Protein AF-A0A382MVE9-F1 (afdb_monomer)

Organism: NCBI:txid408172

Radius of gyration: 17.36 Å; Cα contacts (8 Å, |Δi|>4): 96; chains: 1; bounding box: 58×28×38 Å

Sol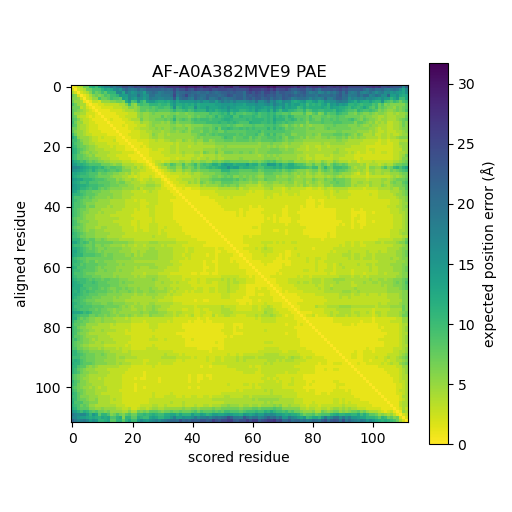vent-accessible surface area (backbone atoms only — not comparable to full-atom values): 6452 Å² total; per-residue (Å²): 114,70,68,62,56,52,51,53,51,50,54,50,53,49,58,60,70,43,45,74,75,36,46,54,49,75,45,99,59,62,81,90,61,99,51,55,67,63,50,51,54,51,15,53,50,48,39,54,37,44,75,71,68,41,80,82,54,52,64,36,57,66,38,77,91,51,75,35,40,58,52,58,74,79,45,94,54,67,69,33,49,54,25,28,51,42,20,72,74,67,70,46,56,70,68,58,18,38,29,52,47,52,35,52,50,50,64,62,57,76,78,114

Foldseek 3Di:
DVVVVVVVVVLVVLLVVLVVVLVQLVDPDHDDDPCVVVLLVVLVLQLVCVVVVNPQDQKRQPPPVRVIDRCSVPDDNPLSVQLSVQCVVPVDDSSVSNSVSSSVCSSVVSVD

pLDDT: mean 91.57, std 8.65, range [55.81, 98.62]

Structure (mmCIF, N/CA/C/O backbone):
data_AF-A0A382MVE9-F1
#
_entry.id   AF-A0A382MVE9-F1
#
loop_
_atom_site.group_PDB
_atom_site.id
_atom_site.type_symbol
_atom_site.label_atom_id
_atom_site.label_alt_id
_atom_site.label_comp_id
_atom_site.label_asym_id
_atom_site.label_entity_id
_atom_site.label_seq_id
_atom_site.pdbx_PDB_ins_code
_atom_site.Cartn_x
_atom_site.Cartn_y
_atom_site.Cartn_z
_atom_site.occupancy
_atom_site.B_iso_or_equiv
_atom_site.auth_seq_id
_atom_site.auth_comp_id
_atom_site.auth_asym_id
_atom_site.auth_atom_id
_atom_site.pdbx_PDB_model_num
ATOM 1 N N . MET A 1 1 ? 35.728 -6.342 -8.798 1.00 59.84 1 MET A N 1
ATOM 2 C CA . MET A 1 1 ? 35.148 -5.007 -9.095 1.00 59.84 1 MET A CA 1
ATOM 3 C C . MET A 1 1 ? 34.364 -4.982 -10.416 1.00 59.84 1 MET A C 1
ATOM 5 O O . MET A 1 1 ? 33.214 -4.565 -10.397 1.00 59.84 1 MET A O 1
ATOM 9 N N . PHE A 1 2 ? 34.899 -5.514 -11.526 1.00 60.75 2 PHE A N 1
ATOM 10 C CA . PHE A 1 2 ? 34.225 -5.570 -12.844 1.00 60.75 2 PHE A CA 1
ATOM 11 C C . PHE A 1 2 ? 32.833 -6.238 -12.870 1.00 60.75 2 PHE A C 1
ATOM 13 O O . PHE A 1 2 ? 31.905 -5.685 -13.456 1.00 60.75 2 PHE A O 1
ATOM 20 N N . PHE A 1 3 ? 32.649 -7.378 -12.194 1.00 63.97 3 PHE A N 1
ATOM 21 C CA . PHE A 1 3 ? 31.351 -8.076 -12.139 1.00 63.97 3 PHE A CA 1
ATOM 22 C C . PHE A 1 3 ? 30.231 -7.225 -11.522 1.00 63.97 3 PHE A C 1
ATOM 24 O O . PHE A 1 3 ? 29.107 -7.226 -12.018 1.00 63.97 3 PHE A O 1
ATOM 31 N N . ARG A 1 4 ?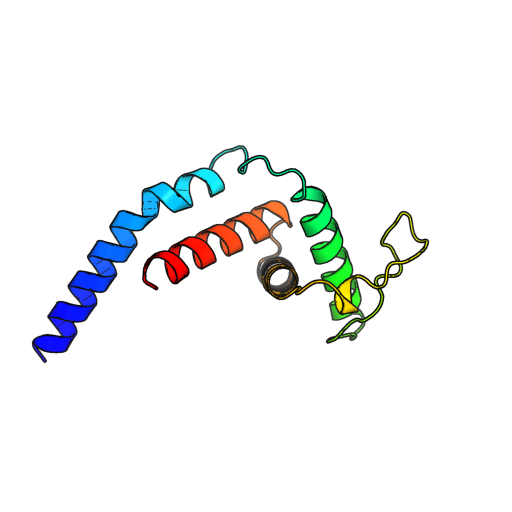 30.554 -6.432 -10.490 1.00 71.00 4 ARG A N 1
ATOM 32 C CA . ARG A 1 4 ? 29.590 -5.562 -9.804 1.00 71.00 4 ARG A CA 1
ATOM 33 C C . ARG A 1 4 ? 29.093 -4.440 -10.717 1.00 71.00 4 ARG A C 1
ATOM 35 O O . ARG A 1 4 ? 27.904 -4.161 -10.726 1.00 71.00 4 ARG A O 1
ATOM 42 N N . HIS A 1 5 ? 29.973 -3.865 -11.539 1.00 71.31 5 HIS A N 1
ATOM 43 C CA . HIS A 1 5 ? 29.597 -2.837 -12.517 1.00 71.31 5 HIS A CA 1
ATOM 44 C C . HIS A 1 5 ? 28.772 -3.387 -13.685 1.00 71.31 5 HIS A C 1
ATOM 46 O O . HIS A 1 5 ? 27.921 -2.682 -14.222 1.00 71.31 5 HIS A O 1
ATOM 52 N N . ARG A 1 6 ? 29.002 -4.641 -14.094 1.00 78.81 6 ARG A N 1
ATOM 53 C CA . ARG A 1 6 ? 28.187 -5.288 -15.131 1.00 78.81 6 ARG A CA 1
ATOM 54 C C . ARG A 1 6 ? 26.773 -5.568 -14.620 1.00 78.81 6 ARG A C 1
ATOM 56 O O . ARG A 1 6 ? 25.813 -5.254 -15.313 1.00 78.81 6 ARG A O 1
ATOM 63 N N . ALA A 1 7 ? 26.655 -6.082 -13.396 1.00 81.06 7 ALA A N 1
ATOM 64 C CA . ALA A 1 7 ? 25.368 -6.343 -12.760 1.00 81.06 7 ALA A CA 1
ATOM 65 C C . ALA A 1 7 ? 24.550 -5.058 -12.553 1.00 81.06 7 ALA A C 1
ATOM 67 O O . ALA A 1 7 ? 23.382 -5.020 -12.925 1.00 81.06 7 ALA A O 1
ATOM 68 N N . THR A 1 8 ? 25.156 -3.975 -12.051 1.00 83.94 8 THR A N 1
ATOM 69 C CA . THR A 1 8 ? 24.433 -2.702 -11.869 1.00 83.94 8 THR A CA 1
ATOM 70 C C . THR A 1 8 ? 23.971 -2.088 -13.188 1.00 83.94 8 THR A C 1
ATOM 72 O O . THR A 1 8 ? 22.875 -1.540 -13.246 1.00 83.94 8 THR A O 1
ATOM 75 N N . ARG A 1 9 ? 24.758 -2.212 -14.265 1.00 86.62 9 ARG A N 1
ATOM 76 C CA . ARG A 1 9 ? 24.343 -1.769 -15.608 1.00 86.62 9 ARG A CA 1
ATOM 77 C C . ARG A 1 9 ? 23.157 -2.569 -16.137 1.00 86.62 9 ARG A C 1
ATOM 79 O O . ARG A 1 9 ? 22.249 -1.975 -16.704 1.00 86.62 9 ARG A O 1
ATOM 86 N N . ILE A 1 10 ? 23.161 -3.887 -15.938 1.00 86.62 10 ILE A N 1
ATOM 87 C CA . ILE A 1 10 ? 22.048 -4.755 -16.339 1.00 86.62 10 ILE A CA 1
ATOM 88 C C . ILE A 1 10 ? 20.790 -4.381 -15.552 1.00 86.62 10 ILE A C 1
ATOM 90 O O . ILE A 1 10 ? 19.771 -4.108 -16.168 1.00 86.62 10 ILE A O 1
ATOM 94 N N . LEU A 1 11 ? 20.874 -4.267 -14.223 1.00 84.44 11 LEU A N 1
ATOM 95 C CA . LEU A 1 11 ? 19.741 -3.859 -13.383 1.00 84.44 11 LEU A CA 1
ATOM 96 C C . LEU A 1 11 ? 19.206 -2.464 -13.742 1.00 84.44 11 LEU A C 1
ATOM 98 O O . LEU A 1 11 ? 17.998 -2.255 -13.737 1.00 84.44 11 LEU A O 1
ATOM 102 N N . GLY A 1 12 ? 20.084 -1.521 -14.091 1.00 86.00 12 GLY A N 1
ATOM 103 C CA . GLY A 1 12 ? 19.678 -0.191 -14.551 1.00 86.00 12 GLY A CA 1
ATOM 104 C C . GLY A 1 12 ? 18.965 -0.214 -15.907 1.00 86.00 12 GLY A C 1
ATOM 105 O O . GLY A 1 12 ? 17.931 0.427 -16.062 1.00 86.00 12 GLY A O 1
ATOM 106 N N . LEU A 1 13 ? 19.482 -0.976 -16.879 1.00 88.56 13 LEU A N 1
ATOM 107 C CA . LEU A 1 13 ? 18.844 -1.162 -18.192 1.00 88.5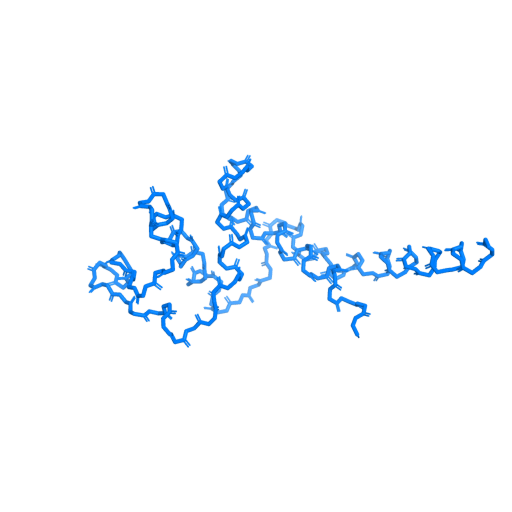6 13 LEU A CA 1
ATOM 108 C C . LEU A 1 13 ? 17.463 -1.790 -18.059 1.00 88.56 13 LEU A C 1
ATOM 110 O O . LEU A 1 13 ? 16.503 -1.323 -18.663 1.00 88.56 13 LEU A O 1
ATOM 114 N N . LEU A 1 14 ? 17.391 -2.828 -17.236 1.00 86.56 14 LEU A N 1
ATOM 115 C CA . LEU A 1 14 ? 16.163 -3.466 -16.828 1.00 86.56 14 LEU A CA 1
ATOM 116 C C . LEU A 1 14 ? 15.203 -2.404 -16.260 1.00 86.56 14 LEU A C 1
ATOM 118 O O . LEU A 1 14 ? 14.197 -2.124 -16.902 1.00 86.56 14 LEU A O 1
ATOM 122 N N . ALA A 1 15 ? 15.542 -1.699 -15.178 1.00 84.31 15 ALA A N 1
ATOM 123 C CA . ALA A 1 15 ? 14.681 -0.661 -14.587 1.00 84.31 15 ALA A CA 1
ATOM 124 C C . ALA A 1 15 ? 14.118 0.364 -15.595 1.00 84.31 15 ALA A C 1
ATOM 126 O O . ALA A 1 15 ? 12.980 0.807 -15.460 1.00 84.31 15 ALA A O 1
ATOM 127 N N . ILE A 1 16 ? 14.891 0.730 -16.620 1.00 88.56 16 ILE A N 1
ATOM 128 C CA . ILE A 1 16 ? 14.435 1.625 -17.691 1.00 88.56 16 ILE A CA 1
ATOM 129 C C . ILE A 1 16 ? 13.410 0.936 -18.606 1.00 88.56 16 ILE A C 1
ATOM 131 O O . ILE A 1 16 ? 12.400 1.540 -18.970 1.00 88.56 16 ILE A O 1
ATOM 135 N N . LEU A 1 17 ? 13.637 -0.327 -18.970 1.00 89.56 17 LEU A N 1
ATOM 136 C CA . LEU A 1 17 ? 12.740 -1.103 -19.832 1.00 89.56 17 LEU A CA 1
ATOM 137 C C . LEU A 1 17 ? 11.374 -1.400 -19.192 1.00 89.56 17 LEU A C 1
ATOM 139 O O . LEU A 1 17 ? 10.423 -1.653 -19.928 1.00 89.56 17 LEU A O 1
ATOM 143 N N . SER A 1 18 ? 11.237 -1.343 -17.863 1.00 87.88 18 SER A N 1
ATOM 144 C CA . SER A 1 18 ? 9.941 -1.515 -17.183 1.00 87.88 18 SER A CA 1
ATOM 145 C C . SER A 1 18 ? 9.123 -0.226 -17.046 1.00 87.88 18 SER A C 1
ATOM 147 O O . SER A 1 18 ? 7.942 -0.294 -16.699 1.00 87.88 18 SER A O 1
ATOM 149 N N . LEU A 1 19 ? 9.683 0.948 -17.365 1.00 89.56 19 LEU A N 1
ATOM 150 C CA . LEU A 1 19 ? 8.960 2.226 -17.284 1.00 89.56 19 LEU A CA 1
ATOM 151 C C . LEU A 1 19 ? 7.631 2.245 -18.068 1.00 89.56 19 LEU A C 1
ATOM 153 O O . LEU A 1 19 ? 6.644 2.753 -17.524 1.00 89.56 19 LEU A O 1
ATOM 157 N N . PRO A 1 20 ? 7.523 1.663 -19.283 1.00 92.25 20 PRO A N 1
ATOM 158 C CA . PRO A 1 20 ? 6.246 1.585 -19.991 1.00 92.25 20 PRO A CA 1
ATOM 159 C C . PRO A 1 20 ? 5.160 0.815 -19.227 1.00 92.25 20 PRO A C 1
ATOM 161 O O . PRO A 1 20 ? 3.984 1.140 -19.367 1.00 92.25 20 PRO A O 1
ATOM 164 N N . ALA A 1 21 ? 5.530 -0.168 -18.397 1.00 90.81 21 ALA A N 1
ATOM 165 C CA . ALA A 1 21 ? 4.585 -0.939 -17.584 1.00 90.81 21 ALA A CA 1
ATOM 166 C C . ALA A 1 21 ? 4.081 -0.156 -16.358 1.00 90.81 21 ALA A C 1
ATOM 168 O O . ALA A 1 21 ? 2.973 -0.394 -15.886 1.00 90.81 21 ALA A O 1
ATOM 169 N N . VAL A 1 22 ? 4.864 0.808 -15.864 1.00 92.44 22 VAL A N 1
ATOM 170 C CA . VAL A 1 22 ? 4.471 1.701 -14.759 1.00 92.44 22 VAL A CA 1
ATOM 171 C C . VAL A 1 22 ? 3.541 2.814 -15.236 1.00 92.44 22 VAL A C 1
ATOM 173 O O . VAL A 1 22 ? 2.661 3.266 -14.503 1.00 92.44 22 VAL A O 1
ATOM 176 N N . PHE A 1 23 ? 3.721 3.254 -16.479 1.00 91.50 23 PHE A N 1
ATOM 177 C CA . PHE A 1 23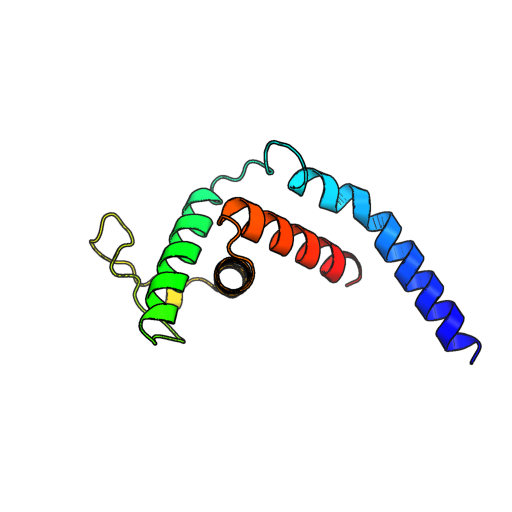 ? 3.036 4.411 -17.043 1.00 91.50 23 PHE A CA 1
ATOM 178 C C . PHE A 1 23 ? 1.498 4.426 -16.889 1.00 91.50 23 PHE A C 1
ATOM 180 O O . PHE A 1 23 ? 0.968 5.496 -16.577 1.00 91.50 23 PHE A O 1
ATOM 187 N N . PRO A 1 24 ? 0.753 3.305 -17.017 1.00 91.50 24 PRO A N 1
ATOM 188 C CA . PRO A 1 24 ? -0.696 3.297 -16.801 1.00 91.50 24 PRO A CA 1
ATOM 189 C C . PRO A 1 24 ? -1.127 3.753 -15.401 1.00 91.50 24 PRO A C 1
ATOM 191 O O . PRO A 1 24 ? -2.226 4.279 -15.251 1.00 91.50 24 PRO A O 1
ATOM 194 N N . PHE A 1 25 ? -0.278 3.595 -14.381 1.00 91.12 25 PHE A N 1
ATOM 195 C CA . PHE A 1 25 ? -0.576 4.017 -13.009 1.00 91.12 25 PHE A CA 1
ATOM 196 C C . PHE A 1 25 ? -0.297 5.505 -12.757 1.00 91.12 25 PHE A C 1
ATOM 198 O O . PHE A 1 25 ? -0.753 6.043 -11.752 1.00 91.12 25 PHE A O 1
ATOM 205 N N . LEU A 1 26 ? 0.424 6.178 -13.659 1.00 88.62 26 LEU A N 1
ATOM 206 C CA . LEU A 1 26 ? 0.797 7.593 -13.533 1.00 88.62 26 LEU A CA 1
ATOM 207 C C . LEU A 1 26 ? -0.125 8.538 -14.321 1.00 88.62 26 LEU A C 1
ATOM 209 O O . LEU A 1 26 ? 0.028 9.753 -14.234 1.00 88.62 26 LEU A O 1
ATOM 213 N N . ARG A 1 27 ? -1.066 7.995 -15.101 1.00 87.88 27 ARG A N 1
ATOM 214 C CA . ARG A 1 27 ? -2.056 8.775 -15.858 1.00 87.88 27 ARG A CA 1
ATOM 215 C C . ARG A 1 27 ? -3.202 9.262 -14.970 1.00 87.88 27 ARG A C 1
ATOM 217 O O . ARG A 1 27 ? -3.394 8.781 -13.854 1.00 87.88 27 ARG A O 1
ATOM 224 N N . ASP A 1 28 ? -4.018 10.161 -15.523 1.00 83.44 28 ASP A N 1
ATOM 225 C CA . ASP A 1 28 ? -5.210 10.720 -14.868 1.00 83.44 28 ASP A CA 1
ATOM 226 C C . ASP A 1 28 ? -6.131 9.637 -14.295 1.00 83.44 28 ASP A C 1
ATOM 228 O O . ASP A 1 28 ? -6.645 9.776 -13.186 1.00 83.44 28 ASP A O 1
ATOM 232 N N . GLN A 1 29 ? -6.278 8.519 -15.012 1.00 86.31 29 GLN A N 1
ATOM 233 C CA . GLN A 1 29 ? -7.059 7.359 -14.593 1.00 86.31 29 GLN A CA 1
ATOM 234 C C . GLN A 1 29 ? -6.160 6.131 -14.457 1.00 86.31 29 GLN A C 1
ATOM 236 O O . GLN A 1 29 ? -5.315 5.869 -15.311 1.00 86.31 29 GLN A O 1
ATOM 241 N N . VAL A 1 30 ? -6.372 5.370 -13.384 1.00 90.19 30 VAL A N 1
ATOM 242 C CA . VAL A 1 30 ? -5.736 4.061 -13.187 1.00 90.19 30 VAL A CA 1
ATOM 243 C C . VAL A 1 30 ? -6.414 2.991 -14.054 1.00 90.19 30 VAL A C 1
ATOM 245 O O . VAL A 1 30 ? -7.573 3.175 -14.443 1.00 90.19 30 VAL A O 1
ATOM 248 N N . PRO A 1 31 ? -5.734 1.867 -14.356 1.00 90.31 31 PRO A N 1
ATOM 249 C CA . PRO A 1 31 ? -6.340 0.759 -15.082 1.00 90.31 31 PRO A CA 1
ATOM 250 C C . PRO A 1 31 ? -7.655 0.315 -14.441 1.00 90.31 31 PRO A C 1
ATOM 252 O O . PRO A 1 31 ? -7.747 0.129 -13.227 1.00 90.31 31 PRO A O 1
ATOM 255 N N . ARG A 1 32 ? -8.685 0.152 -15.271 1.00 87.75 32 ARG A N 1
ATOM 256 C CA . ARG A 1 32 ? -10.009 -0.255 -14.808 1.00 87.75 32 ARG A CA 1
ATOM 257 C C . ARG A 1 32 ? -9.979 -1.740 -14.454 1.00 87.75 32 ARG A C 1
ATOM 259 O O . ARG A 1 32 ? -9.745 -2.570 -15.328 1.00 87.75 32 ARG A O 1
ATOM 266 N N . THR A 1 33 ? -10.248 -2.067 -13.195 1.00 89.81 33 THR A N 1
ATOM 267 C CA . THR A 1 33 ? -10.475 -3.446 -12.744 1.00 89.81 33 THR A CA 1
ATOM 268 C C . THR A 1 33 ? -11.829 -3.546 -12.048 1.00 89.81 33 THR A C 1
ATOM 270 O O . THR A 1 33 ? -12.386 -2.542 -11.599 1.00 89.81 33 THR A O 1
ATOM 273 N N . ASN A 1 34 ? -12.378 -4.758 -11.976 1.00 92.50 34 ASN A N 1
ATOM 274 C CA . ASN A 1 34 ? -13.695 -4.991 -11.374 1.00 92.50 34 ASN A CA 1
ATOM 275 C C . ASN A 1 34 ? -13.678 -4.894 -9.840 1.00 92.50 34 ASN A C 1
ATOM 277 O O . ASN A 1 34 ? -14.725 -4.756 -9.218 1.00 92.50 34 ASN A O 1
ATOM 281 N N . ASP A 1 35 ? -12.498 -4.979 -9.233 1.00 92.69 35 ASP A N 1
ATOM 282 C CA . ASP A 1 35 ? -12.289 -5.159 -7.799 1.00 92.69 35 ASP A CA 1
ATOM 283 C C . ASP A 1 35 ? -11.480 -4.031 -7.141 1.00 92.69 35 ASP A C 1
ATOM 285 O O . ASP A 1 35 ? -11.352 -4.018 -5.914 1.00 92.69 35 ASP A O 1
ATOM 289 N N . LEU A 1 36 ? -10.975 -3.051 -7.905 1.00 93.50 36 LEU A N 1
ATOM 290 C CA . LEU A 1 36 ? -10.142 -1.971 -7.363 1.00 93.50 36 LEU A CA 1
ATOM 291 C C . LEU A 1 36 ? -10.837 -1.234 -6.213 1.00 93.50 36 LEU A C 1
ATOM 293 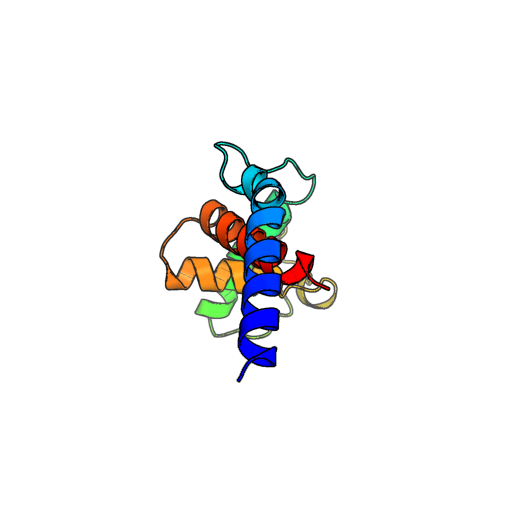O O . LEU A 1 36 ? -10.234 -1.013 -5.164 1.00 93.50 36 LEU A O 1
ATOM 297 N N . ALA A 1 37 ? -12.117 -0.896 -6.382 1.00 92.88 37 ALA A N 1
ATOM 298 C CA . ALA A 1 37 ? -12.894 -0.220 -5.346 1.00 92.88 37 ALA A CA 1
ATOM 299 C C . ALA A 1 37 ? -12.976 -1.063 -4.062 1.00 92.88 37 ALA A C 1
ATOM 301 O O . ALA A 1 37 ? -12.732 -0.557 -2.967 1.00 92.88 37 ALA A O 1
ATOM 302 N N . SER A 1 38 ? -13.241 -2.367 -4.186 1.00 93.75 38 SER A N 1
ATOM 303 C CA . SER A 1 38 ? -13.275 -3.290 -3.047 1.00 93.75 38 SER A CA 1
ATOM 304 C C . SER A 1 38 ? -11.926 -3.371 -2.330 1.00 93.75 38 SER A C 1
ATOM 306 O O . SER A 1 38 ? -11.895 -3.419 -1.099 1.00 93.75 38 SER A O 1
ATOM 308 N N . HIS A 1 39 ? -10.814 -3.336 -3.068 1.00 95.25 39 HIS A N 1
ATOM 309 C CA . HIS A 1 39 ? -9.473 -3.268 -2.488 1.00 95.25 39 HIS A CA 1
ATOM 310 C C . HIS A 1 39 ? -9.209 -1.949 -1.754 1.00 95.25 39 HIS A C 1
ATOM 312 O O . HIS A 1 39 ? -8.634 -1.974 -0.666 1.00 95.25 39 HIS A O 1
ATOM 318 N N . MET A 1 40 ? -9.674 -0.811 -2.279 1.00 95.88 40 MET A N 1
ATOM 319 C CA . MET A 1 40 ? -9.547 0.476 -1.582 1.00 95.88 40 MET A CA 1
ATOM 320 C C . MET A 1 40 ? -10.331 0.488 -0.267 1.00 95.88 40 MET A C 1
ATOM 322 O O . MET A 1 40 ? -9.778 0.871 0.761 1.00 95.88 40 MET A O 1
ATOM 326 N N . TYR A 1 41 ? -11.572 -0.014 -0.254 1.00 95.94 41 TYR A N 1
ATOM 327 C CA . TYR A 1 41 ? -12.356 -0.113 0.985 1.00 95.94 41 TYR A CA 1
ATOM 328 C C . TYR A 1 41 ? -11.694 -1.016 2.029 1.00 95.94 41 TYR A C 1
ATOM 330 O O . TYR A 1 41 ? -11.683 -0.690 3.213 1.00 95.94 41 TYR A O 1
ATOM 338 N N . ARG A 1 42 ? -11.100 -2.135 1.605 1.00 96.75 42 ARG A N 1
ATOM 339 C CA . ARG A 1 42 ? -10.365 -3.033 2.509 1.00 96.75 42 ARG A CA 1
ATOM 340 C C . ARG A 1 42 ? -9.074 -2.407 3.034 1.00 96.75 42 ARG A C 1
ATOM 342 O O . ARG A 1 42 ? -8.723 -2.662 4.179 1.00 96.75 42 ARG A O 1
ATOM 349 N N . ALA A 1 43 ? -8.373 -1.608 2.227 1.00 98.00 43 ALA A N 1
ATOM 350 C CA . ALA A 1 43 ? -7.175 -0.891 2.666 1.00 98.00 43 ALA A CA 1
ATOM 351 C C . ALA A 1 43 ? -7.529 0.204 3.679 1.00 98.00 43 ALA A C 1
ATOM 353 O O . ALA A 1 43 ? -6.859 0.326 4.701 1.00 98.00 43 ALA A O 1
ATOM 354 N N . PHE A 1 44 ? -8.620 0.931 3.435 1.00 97.88 44 PHE A N 1
ATOM 355 C CA . PHE A 1 44 ? -9.159 1.900 4.382 1.00 97.88 44 PHE A CA 1
ATOM 356 C C . PHE A 1 44 ? -9.563 1.240 5.706 1.00 97.88 44 PHE A C 1
ATOM 358 O O . PHE A 1 44 ? -9.148 1.695 6.769 1.00 97.88 44 PHE A O 1
ATOM 365 N N . GLU A 1 45 ? -10.314 0.136 5.654 1.00 97.88 45 GLU A N 1
ATOM 366 C CA . GLU A 1 45 ? -10.706 -0.610 6.855 1.00 97.88 45 GLU A CA 1
ATOM 367 C C . GLU A 1 45 ? -9.487 -1.137 7.621 1.00 97.88 45 GLU A C 1
ATOM 369 O O . GLU A 1 45 ? -9.420 -1.035 8.847 1.00 97.88 45 GLU A O 1
ATOM 374 N N . LEU A 1 46 ? -8.498 -1.672 6.899 1.00 98.38 46 LEU A N 1
ATOM 375 C CA . LEU A 1 46 ? -7.250 -2.129 7.494 1.00 98.38 46 LEU A CA 1
ATOM 376 C C . LEU A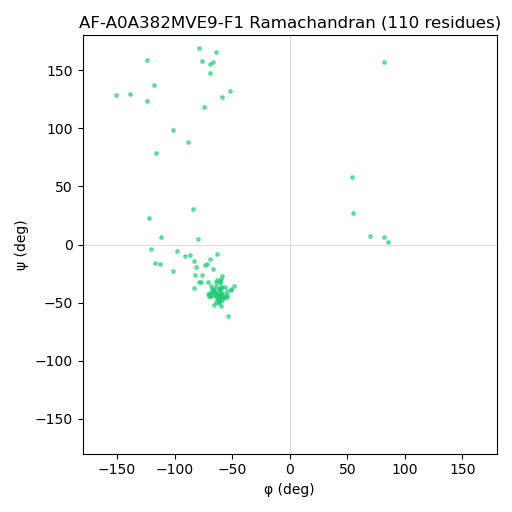 1 46 ? -6.536 -0.982 8.211 1.00 98.38 46 LEU A C 1
ATOM 378 O O . LEU A 1 46 ? -6.097 -1.171 9.338 1.00 98.38 46 LEU A O 1
ATOM 382 N N . GLU A 1 47 ? -6.459 0.208 7.615 1.00 98.50 47 GLU A N 1
ATOM 383 C CA . GLU A 1 47 ? -5.881 1.373 8.286 1.00 98.50 47 GLU A CA 1
ATOM 384 C C . GLU A 1 47 ? -6.591 1.699 9.606 1.00 98.50 47 GLU A C 1
ATOM 386 O O . GLU A 1 47 ? -5.913 1.923 10.611 1.00 98.50 47 GLU A O 1
ATOM 391 N N . GLN A 1 48 ? -7.928 1.695 9.638 1.00 98.06 48 GLN A N 1
ATOM 392 C CA . GLN A 1 48 ? -8.672 1.952 10.878 1.00 98.06 48 GLN A CA 1
ATOM 393 C C . GLN A 1 48 ? -8.330 0.919 11.959 1.00 98.06 48 GLN A C 1
ATOM 395 O O . GLN A 1 48 ? -8.078 1.276 13.111 1.00 98.06 48 GLN A O 1
ATOM 400 N N . LEU A 1 49 ? -8.246 -0.357 11.578 1.00 98.06 49 LEU A N 1
ATOM 401 C CA . LEU A 1 49 ? -7.873 -1.449 12.478 1.00 98.06 49 LEU A CA 1
ATOM 402 C C . LEU A 1 49 ? -6.432 -1.304 12.986 1.00 98.06 49 LEU A C 1
ATOM 404 O O . LEU A 1 49 ? -6.189 -1.478 14.180 1.00 98.06 49 LEU A O 1
ATOM 408 N N . LEU A 1 50 ? -5.493 -0.905 12.124 1.00 98.06 50 LEU A N 1
ATOM 409 C CA . LEU A 1 50 ? -4.105 -0.645 12.515 1.00 98.06 50 LEU A CA 1
ATOM 410 C C . LEU A 1 50 ? -3.997 0.525 13.491 1.00 98.06 50 LEU A C 1
ATOM 412 O O . LEU A 1 50 ? -3.295 0.418 14.496 1.00 98.06 50 LEU A O 1
ATOM 416 N N . ARG A 1 51 ? -4.729 1.616 13.240 1.00 97.56 51 ARG A N 1
ATOM 417 C CA . ARG A 1 51 ? -4.809 2.762 14.159 1.00 97.56 51 ARG A CA 1
ATOM 418 C C . ARG A 1 51 ? -5.434 2.379 15.503 1.00 97.56 51 ARG A C 1
ATOM 420 O O . ARG A 1 51 ? -5.038 2.929 16.525 1.00 97.56 51 ARG A O 1
ATOM 427 N N . ALA A 1 52 ? -6.344 1.406 15.514 1.00 97.75 52 ALA A N 1
ATOM 428 C CA . ALA A 1 52 ? -6.922 0.819 16.723 1.00 97.75 52 ALA A CA 1
ATOM 429 C C . ALA A 1 52 ? -6.017 -0.231 17.409 1.00 97.75 52 ALA A C 1
ATOM 431 O O . ALA A 1 52 ? -6.434 -0.862 18.378 1.00 97.75 52 ALA A O 1
ATOM 432 N N . GLY A 1 53 ? -4.789 -0.448 16.923 1.00 97.94 53 GLY A N 1
ATOM 433 C CA . GLY A 1 53 ? -3.834 -1.404 17.496 1.00 97.94 53 GLY A CA 1
ATOM 434 C C . GLY A 1 53 ? -4.051 -2.862 17.073 1.00 97.94 53 GLY A C 1
ATOM 435 O O . GLY A 1 53 ? -3.357 -3.757 17.559 1.00 97.94 53 GLY A O 1
ATOM 436 N N . VAL A 1 54 ? -4.974 -3.133 16.148 1.00 97.75 54 VAL A N 1
ATOM 437 C CA . VAL A 1 54 ? -5.243 -4.478 15.626 1.00 97.75 54 VAL A CA 1
ATOM 438 C C . VAL A 1 54 ? -4.328 -4.747 14.436 1.00 97.75 54 VAL A C 1
ATOM 440 O O . VAL A 1 54 ? -4.678 -4.503 13.283 1.00 97.75 54 VAL A O 1
ATOM 443 N N . ILE A 1 55 ? -3.134 -5.270 14.724 1.00 96.12 55 ILE A N 1
ATOM 444 C CA . ILE A 1 55 ? -2.117 -5.499 13.691 1.00 96.12 55 ILE A CA 1
ATOM 445 C C . ILE A 1 55 ? -2.522 -6.624 12.748 1.00 96.12 55 ILE A C 1
ATOM 447 O O . ILE A 1 55 ? -2.349 -6.445 11.558 1.00 96.12 55 ILE A O 1
ATOM 451 N N . PHE A 1 56 ? -3.081 -7.736 13.237 1.00 96.00 56 PHE A N 1
ATOM 452 C CA . PHE A 1 56 ? -3.499 -8.886 12.421 1.00 96.00 56 PHE A CA 1
ATOM 453 C C . PHE A 1 56 ? -5.018 -9.082 12.498 1.00 96.00 56 PHE A C 1
ATOM 455 O O . PHE A 1 56 ? -5.497 -9.925 13.266 1.00 96.00 56 PHE A O 1
ATOM 462 N N . PRO A 1 57 ? -5.801 -8.281 11.757 1.00 96.44 57 PRO A N 1
ATOM 463 C CA . PRO A 1 57 ? -7.246 -8.339 11.854 1.00 96.44 57 PRO A CA 1
ATOM 464 C C . PRO A 1 57 ? -7.797 -9.643 11.285 1.00 96.44 57 PRO A C 1
ATOM 466 O O . PRO A 1 57 ? -7.285 -10.199 10.319 1.00 96.44 57 PRO A O 1
ATOM 469 N N . ARG A 1 58 ? -8.895 -10.106 11.883 1.00 95.81 58 ARG A N 1
ATOM 470 C CA . ARG A 1 58 ? -9.706 -11.227 11.381 1.00 95.81 58 ARG A CA 1
ATOM 471 C C . ARG A 1 58 ? -11.087 -10.776 10.915 1.00 95.81 58 ARG A C 1
ATOM 473 O O . ARG A 1 58 ? -11.760 -11.506 10.198 1.00 95.81 58 ARG A O 1
ATOM 480 N N . TRP A 1 59 ? -11.517 -9.587 11.320 1.00 97.00 59 TRP A N 1
ATOM 481 C CA . TRP A 1 59 ? -12.852 -9.053 11.086 1.00 97.00 59 TRP A CA 1
ATOM 482 C C . TRP A 1 59 ? -12.749 -7.575 10.725 1.00 97.00 59 TRP A C 1
ATOM 484 O O . TRP A 1 59 ? -12.070 -6.830 11.429 1.00 97.00 59 TRP A O 1
ATOM 494 N N . GLY A 1 60 ? -13.397 -7.168 9.636 1.00 97.31 60 GLY A N 1
ATOM 495 C CA . GLY A 1 60 ? -13.588 -5.762 9.285 1.00 97.31 60 GLY A CA 1
ATOM 496 C C . GLY A 1 60 ? -15.004 -5.328 9.654 1.00 97.31 60 GLY A C 1
ATOM 497 O O . GLY A 1 60 ? -15.904 -5.668 8.885 1.00 97.31 60 GLY A O 1
ATOM 498 N N . PRO A 1 61 ? -15.239 -4.668 10.804 1.00 97.12 61 PRO A N 1
ATOM 499 C CA . PRO A 1 61 ? -16.576 -4.291 11.269 1.00 97.12 61 PRO A CA 1
ATOM 500 C C . PRO A 1 61 ? -17.346 -3.350 10.335 1.00 97.12 61 PRO A C 1
ATOM 502 O O . PRO A 1 61 ? -18.566 -3.462 10.268 1.00 97.12 61 PRO A O 1
ATOM 505 N N . HIS A 1 62 ? -16.684 -2.458 9.594 1.00 96.88 62 HIS A N 1
ATOM 506 C CA . HIS A 1 62 ? -17.386 -1.477 8.750 1.00 96.88 62 HIS A CA 1
ATOM 507 C C . HIS A 1 62 ? -17.623 -1.971 7.319 1.00 96.88 62 HIS A C 1
ATOM 509 O O . HIS A 1 62 ? -18.356 -1.350 6.545 1.00 96.88 62 HIS A O 1
ATOM 515 N N . LEU A 1 63 ? -17.017 -3.100 6.948 1.00 96.06 63 LEU A N 1
ATOM 516 C CA . LEU A 1 63 ? -17.227 -3.709 5.641 1.00 96.06 63 LEU A CA 1
ATOM 517 C C . LEU A 1 63 ? -18.663 -4.226 5.504 1.00 96.06 63 LEU A C 1
ATOM 519 O O . LEU A 1 63 ? -19.339 -4.506 6.492 1.00 96.06 63 LEU A O 1
ATOM 523 N N . VAL A 1 64 ? -19.113 -4.364 4.252 1.00 95.19 64 VAL A N 1
ATOM 524 C CA . VAL A 1 64 ? -20.468 -4.836 3.917 1.00 95.19 64 VAL A CA 1
ATOM 525 C C . VAL A 1 64 ? -21.513 -3.985 4.646 1.00 95.19 64 VAL A C 1
ATOM 527 O O . VAL A 1 64 ? -22.288 -4.480 5.449 1.00 95.19 64 VAL A O 1
ATOM 530 N N . HIS A 1 65 ? -21.490 -2.669 4.416 1.00 94.25 65 HIS A N 1
ATOM 531 C CA . HIS A 1 65 ? -22.432 -1.714 5.018 1.00 94.25 65 HIS A CA 1
ATOM 532 C C . HIS A 1 65 ? -22.497 -1.743 6.562 1.00 94.25 65 HIS A C 1
ATOM 534 O O . HIS A 1 65 ? -23.529 -1.408 7.135 1.00 94.25 65 HIS A O 1
ATOM 540 N N . GLY A 1 66 ? -21.416 -2.139 7.242 1.00 95.12 66 GLY A N 1
ATOM 541 C CA . GLY A 1 66 ? -21.368 -2.213 8.707 1.00 95.12 66 GLY A CA 1
ATOM 542 C C . GLY A 1 66 ? -21.889 -3.517 9.318 1.00 95.12 66 GLY A C 1
ATOM 543 O O . GLY A 1 66 ? -21.882 -3.652 10.539 1.00 95.12 66 GLY A O 1
ATOM 544 N N . TYR A 1 67 ? -22.306 -4.497 8.508 1.00 96.38 67 TYR A N 1
ATOM 545 C CA . TYR A 1 67 ? -22.613 -5.848 9.005 1.00 96.38 67 TYR A CA 1
ATOM 546 C C . TYR A 1 67 ? -21.353 -6.627 9.401 1.00 96.38 67 TYR A C 1
ATOM 548 O O . TYR A 1 67 ? -21.424 -7.622 10.122 1.00 96.38 67 TYR A O 1
ATOM 556 N N . GLY A 1 68 ? -20.199 -6.152 8.940 1.00 96.31 68 GLY A N 1
ATOM 557 C CA . GLY A 1 68 ? -18.903 -6.741 9.179 1.00 96.31 68 GLY A CA 1
ATOM 558 C C . GLY A 1 68 ? -18.590 -7.905 8.241 1.00 96.31 68 GLY A C 1
ATOM 559 O O . GLY A 1 68 ? -19.468 -8.521 7.633 1.00 96.31 68 GLY A O 1
ATOM 560 N N . TYR A 1 69 ? -17.296 -8.175 8.066 1.00 96.19 69 TYR A N 1
ATOM 561 C CA . TYR A 1 69 ? -16.834 -9.143 7.073 1.00 96.19 69 TYR A CA 1
ATOM 562 C C . TYR A 1 69 ? -15.516 -9.823 7.490 1.00 96.19 69 TYR A C 1
ATOM 564 O O . TYR A 1 69 ? -14.536 -9.126 7.774 1.00 96.19 69 TYR A O 1
ATOM 572 N N . PRO A 1 70 ? -15.420 -11.172 7.484 1.00 96.69 70 PRO A N 1
ATOM 573 C CA . PRO A 1 70 ? -14.233 -11.902 7.941 1.00 96.69 70 PRO A CA 1
ATOM 574 C C . PRO A 1 70 ? -13.140 -12.031 6.864 1.00 96.69 70 PRO A C 1
ATOM 576 O O . PRO A 1 70 ? -12.410 -13.023 6.828 1.00 96.69 70 PRO A O 1
AT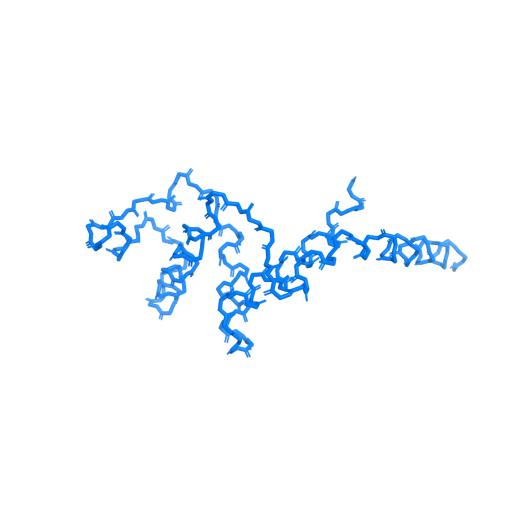OM 579 N N . VAL A 1 71 ? -13.032 -11.053 5.958 1.00 95.19 71 VAL A N 1
ATOM 580 C CA . VAL A 1 71 ? -12.202 -11.132 4.740 1.00 95.19 71 VAL A CA 1
ATOM 581 C C . VAL A 1 71 ? -10.740 -11.442 5.003 1.00 95.19 71 VAL A C 1
ATOM 583 O O . VAL A 1 71 ? -10.123 -12.190 4.249 1.00 95.19 71 VAL A O 1
ATOM 586 N N . PHE A 1 72 ? -10.200 -10.907 6.093 1.00 95.81 72 PHE A N 1
ATOM 587 C CA . PHE A 1 72 ? -8.787 -11.020 6.426 1.00 95.81 72 PHE A CA 1
ATOM 588 C C . PHE A 1 72 ? -8.368 -12.450 6.810 1.00 95.81 72 PHE A C 1
ATOM 590 O O . PHE A 1 72 ? -7.180 -12.744 6.823 1.00 95.81 72 PHE A O 1
ATOM 597 N N . ASN A 1 73 ? -9.312 -13.373 7.050 1.00 96.31 73 ASN A N 1
ATOM 598 C CA . ASN A 1 73 ? -8.980 -14.797 7.216 1.00 96.31 73 ASN A CA 1
ATOM 599 C C . ASN A 1 73 ? -8.818 -15.534 5.880 1.00 96.31 73 ASN A C 1
ATOM 601 O O . ASN A 1 73 ? -8.140 -16.555 5.829 1.00 96.31 73 ASN A O 1
ATOM 605 N N . TYR A 1 74 ? -9.469 -15.056 4.816 1.00 94.44 74 TYR A N 1
ATOM 606 C CA . TYR A 1 74 ? -9.649 -15.821 3.576 1.00 94.44 74 TYR A CA 1
ATOM 607 C C . TYR A 1 74 ? -8.970 -15.190 2.360 1.00 94.44 74 TYR A C 1
ATOM 609 O O . TYR A 1 74 ? -8.796 -15.858 1.344 1.00 94.44 74 TYR A O 1
ATOM 617 N N . PHE A 1 75 ? -8.588 -13.915 2.440 1.00 93.25 75 PHE A N 1
ATOM 618 C CA . PHE A 1 75 ? -7.966 -13.196 1.336 1.00 93.25 75 PHE A CA 1
ATOM 619 C C . PHE A 1 75 ? -6.608 -12.623 1.755 1.00 93.25 75 PHE A C 1
ATOM 621 O O . PHE A 1 75 ? -6.578 -11.826 2.690 1.00 93.25 75 PHE A O 1
ATOM 628 N N . PRO A 1 76 ? -5.496 -12.944 1.065 1.00 93.44 76 PRO A N 1
ATOM 629 C CA . PRO A 1 76 ? -4.186 -12.359 1.352 1.00 93.44 76 PRO A CA 1
ATOM 630 C C . PRO A 1 76 ? -4.192 -10.834 1.210 1.00 93.44 76 PRO A C 1
ATOM 632 O O . PRO A 1 76 ? -4.563 -10.295 0.170 1.00 93.44 76 PRO A O 1
ATOM 635 N N . PHE A 1 77 ? -3.752 -10.115 2.241 1.00 95.69 77 PHE A N 1
ATOM 636 C CA . PHE A 1 77 ? -3.946 -8.664 2.319 1.00 95.69 77 PHE A CA 1
ATOM 637 C C . PHE A 1 77 ? -2.656 -7.847 2.461 1.00 95.69 77 PHE A C 1
ATOM 639 O O . PHE A 1 77 ? -2.704 -6.687 2.859 1.00 95.69 77 PHE A O 1
ATOM 646 N N . LEU A 1 78 ? -1.512 -8.397 2.042 1.00 96.12 78 LEU A N 1
ATOM 647 C CA . LEU A 1 78 ? -0.232 -7.675 2.043 1.00 96.12 78 LEU A CA 1
ATOM 648 C C . LEU A 1 78 ? -0.289 -6.370 1.233 1.00 96.12 78 LEU A C 1
ATOM 650 O O . LEU A 1 78 ? 0.191 -5.338 1.691 1.00 96.12 78 LEU A O 1
ATOM 654 N N . SER A 1 79 ? -0.927 -6.384 0.061 1.00 95.44 79 SER A N 1
ATOM 655 C CA . SER A 1 79 ? -1.110 -5.179 -0.758 1.00 95.44 79 SER A CA 1
ATOM 656 C C . SER A 1 79 ? -1.875 -4.078 -0.017 1.00 95.44 79 SER A C 1
ATOM 658 O O . SER A 1 79 ? -1.526 -2.908 -0.130 1.00 95.44 79 SER A O 1
ATOM 660 N N . HIS A 1 80 ? -2.864 -4.447 0.798 1.00 97.50 80 HIS A N 1
ATOM 661 C CA . HIS A 1 80 ? -3.639 -3.502 1.597 1.00 97.50 80 HIS A CA 1
ATOM 662 C C . HIS A 1 80 ? -2.779 -2.867 2.692 1.00 97.50 80 HIS A C 1
ATOM 664 O O . HIS A 1 80 ? -2.902 -1.667 2.910 1.00 97.50 80 HIS A O 1
ATOM 670 N N . TYR A 1 81 ? -1.873 -3.625 3.327 1.00 97.94 81 TYR A N 1
ATOM 671 C CA . TYR A 1 81 ? -0.899 -3.040 4.257 1.00 97.94 81 TYR A CA 1
ATOM 672 C C . TYR A 1 81 ? -0.000 -2.033 3.565 1.00 97.94 81 TYR A C 1
ATOM 674 O O . TYR A 1 81 ? 0.187 -0.943 4.087 1.00 97.94 81 TYR A O 1
ATOM 682 N N . LEU A 1 82 ? 0.558 -2.381 2.404 1.00 98.12 82 LEU A N 1
ATOM 683 C CA . LEU A 1 82 ? 1.461 -1.482 1.687 1.00 98.12 82 LEU A CA 1
ATOM 684 C C . LEU A 1 82 ? 0.759 -0.169 1.332 1.00 98.12 82 LEU A C 1
ATOM 686 O O . LEU A 1 82 ? 1.341 0.899 1.501 1.00 98.12 82 LEU A O 1
ATOM 690 N N . ILE A 1 83 ? -0.502 -0.242 0.901 1.00 98.25 83 ILE A N 1
ATOM 691 C CA . ILE A 1 83 ? -1.324 0.936 0.602 1.00 98.25 83 ILE A CA 1
ATOM 692 C C . ILE A 1 83 ? -1.607 1.736 1.878 1.00 98.25 83 ILE A C 1
ATOM 694 O O . ILE A 1 83 ? -1.319 2.927 1.902 1.00 98.25 83 ILE A O 1
ATOM 698 N N . ALA A 1 84 ? -2.112 1.095 2.937 1.00 98.31 84 ALA A N 1
ATOM 699 C CA . ALA A 1 84 ? -2.439 1.754 4.203 1.00 98.31 84 ALA A CA 1
ATOM 700 C C . ALA A 1 84 ? -1.209 2.412 4.849 1.00 98.31 84 ALA A C 1
ATOM 702 O O . ALA A 1 84 ? -1.263 3.560 5.268 1.00 98.31 84 ALA A O 1
ATOM 703 N N . ILE A 1 85 ? -0.066 1.723 4.883 1.00 98.25 85 ILE A N 1
ATOM 704 C CA . ILE A 1 85 ? 1.184 2.259 5.437 1.00 98.25 85 ILE A CA 1
ATOM 705 C C . ILE A 1 85 ? 1.689 3.426 4.588 1.00 98.25 85 ILE A C 1
ATOM 707 O O . ILE A 1 85 ? 2.131 4.427 5.145 1.00 98.25 85 ILE A O 1
ATOM 711 N N . THR A 1 86 ? 1.598 3.333 3.258 1.00 98.44 86 THR A N 1
ATOM 712 C CA . THR A 1 86 ? 1.978 4.434 2.358 1.00 98.44 86 THR A CA 1
ATOM 713 C C . THR A 1 86 ? 1.081 5.651 2.582 1.00 98.44 86 THR A C 1
ATOM 715 O O . THR A 1 86 ? 1.596 6.763 2.694 1.00 98.44 86 THR A O 1
ATOM 718 N N . HIS A 1 87 ? -0.231 5.445 2.724 1.00 98.62 87 HIS A N 1
ATOM 719 C CA . HIS A 1 87 ? -1.196 6.494 3.058 1.00 98.62 87 HIS A CA 1
ATOM 720 C C . HIS A 1 87 ? -0.855 7.146 4.407 1.00 98.62 87 HIS A C 1
ATOM 722 O O . HIS A 1 87 ? -0.635 8.354 4.468 1.00 98.62 87 HIS A O 1
ATOM 728 N N . ILE A 1 88 ? -0.692 6.345 5.469 1.00 98.06 88 ILE A N 1
ATOM 729 C CA . ILE A 1 88 ? -0.318 6.823 6.810 1.00 98.06 88 ILE A CA 1
ATOM 730 C C . ILE A 1 88 ? 0.998 7.619 6.780 1.00 98.06 88 ILE A C 1
ATOM 732 O O . ILE A 1 88 ? 1.086 8.668 7.415 1.00 98.06 88 ILE A O 1
ATOM 736 N N . ALA A 1 89 ? 2.021 7.120 6.082 1.00 98.19 89 ALA A N 1
ATOM 737 C CA . ALA A 1 89 ? 3.364 7.698 6.099 1.00 98.19 89 ALA A CA 1
ATOM 738 C C . ALA A 1 89 ? 3.499 8.964 5.241 1.00 98.19 89 ALA A C 1
ATOM 740 O O . ALA A 1 89 ? 4.302 9.835 5.568 1.00 98.19 89 ALA A O 1
ATOM 741 N N . SER A 1 90 ? 2.752 9.059 4.138 1.00 97.94 90 SER A N 1
ATOM 742 C CA . SER A 1 90 ? 2.866 10.170 3.184 1.00 97.94 90 SER A CA 1
ATOM 743 C C . SER A 1 90 ? 1.774 1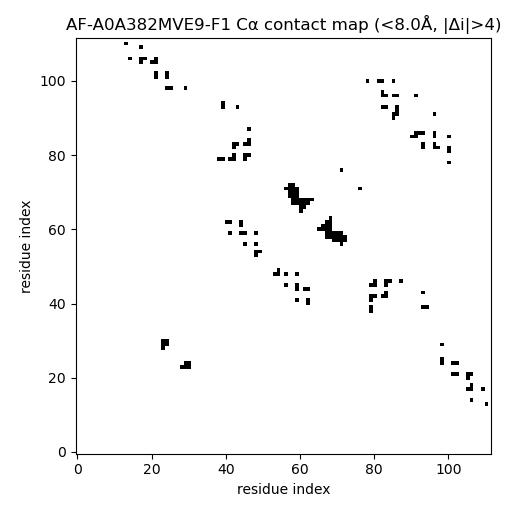1.231 3.329 1.00 97.94 90 SER A C 1
ATOM 745 O O . SER A 1 90 ? 1.975 12.360 2.889 1.00 97.94 90 SER A O 1
ATOM 747 N N . GLY A 1 91 ? 0.618 10.883 3.906 1.00 97.06 91 GLY A N 1
ATOM 748 C CA . GLY A 1 91 ? -0.572 11.739 3.928 1.00 97.06 91 GLY A CA 1
ATOM 749 C C . GLY A 1 91 ? -1.243 11.923 2.559 1.00 97.06 91 GLY A C 1
ATOM 750 O O . GLY A 1 91 ? -2.154 12.739 2.436 1.00 97.06 91 GLY A O 1
ATOM 751 N N . LEU A 1 92 ? -0.794 11.198 1.528 1.00 96.94 92 LEU A N 1
ATOM 752 C CA . LEU A 1 92 ? -1.441 11.158 0.215 1.00 96.94 92 LEU A CA 1
ATOM 753 C C . LEU A 1 92 ? -2.775 10.429 0.309 1.00 96.94 92 LEU A C 1
ATOM 755 O O . LEU A 1 92 ? -2.923 9.553 1.149 1.00 96.94 92 LEU A O 1
ATOM 759 N N . ASP A 1 93 ? -3.710 10.704 -0.601 1.00 95.31 93 ASP A N 1
ATOM 760 C CA . ASP A 1 93 ? -4.946 9.925 -0.667 1.00 95.31 93 ASP A CA 1
ATOM 761 C C . ASP A 1 93 ? -4.696 8.443 -1.028 1.00 95.31 93 ASP A C 1
ATOM 763 O O . ASP A 1 93 ? -3.617 8.029 -1.477 1.00 95.31 93 ASP A O 1
ATOM 767 N N . PHE A 1 94 ? -5.716 7.609 -0.811 1.00 95.62 94 PHE A N 1
ATOM 768 C CA . PHE A 1 94 ? -5.634 6.167 -1.057 1.00 95.62 94 PHE A CA 1
ATOM 769 C C . PHE A 1 94 ? -5.337 5.816 -2.517 1.00 95.62 94 PHE A C 1
ATOM 771 O O . PHE A 1 94 ? -4.647 4.825 -2.768 1.00 95.62 94 PHE A O 1
ATOM 778 N N . LEU A 1 95 ? -5.818 6.610 -3.479 1.00 94.88 95 LEU A N 1
ATOM 779 C CA . LEU A 1 95 ? -5.583 6.344 -4.894 1.00 94.88 95 LEU A CA 1
ATOM 780 C C . LEU A 1 95 ? -4.113 6.583 -5.244 1.00 94.88 95 LEU A C 1
ATOM 782 O O . LEU A 1 95 ? -3.503 5.738 -5.899 1.00 94.88 95 LEU A O 1
ATOM 786 N N . TRP A 1 96 ? -3.515 7.678 -4.777 1.00 95.75 96 TRP A N 1
ATOM 787 C CA . TRP A 1 96 ? -2.081 7.923 -4.952 1.00 95.75 96 TRP A CA 1
ATOM 788 C C . TRP A 1 96 ? -1.216 6.914 -4.203 1.00 95.75 96 TRP A C 1
ATOM 790 O O . TRP A 1 96 ? -0.225 6.435 -4.757 1.00 95.75 96 TRP A O 1
ATOM 800 N N . SER A 1 97 ? -1.625 6.515 -3.001 1.00 97.25 97 SER A N 1
ATOM 801 C CA . SER A 1 97 ? -0.951 5.449 -2.252 1.00 97.25 97 SER A CA 1
ATOM 802 C C . SER A 1 97 ? -0.960 4.133 -3.037 1.00 97.25 97 SER A C 1
ATOM 804 O O . SER A 1 97 ? 0.079 3.493 -3.197 1.00 97.25 97 SER A O 1
ATOM 806 N N . TYR A 1 98 ? -2.103 3.768 -3.626 1.00 96.19 98 TYR A N 1
ATOM 807 C CA . TYR A 1 98 ? -2.211 2.634 -4.542 1.00 96.19 98 TYR A CA 1
ATOM 808 C C . TYR A 1 98 ? -1.318 2.783 -5.777 1.00 96.19 98 TYR A C 1
ATOM 810 O O . TYR A 1 98 ? -0.616 1.833 -6.118 1.00 96.19 98 TYR A O 1
ATOM 818 N N . ARG A 1 99 ? -1.294 3.954 -6.428 1.00 95.69 99 ARG A N 1
ATOM 819 C CA . ARG A 1 99 ? -0.449 4.207 -7.611 1.00 95.69 99 ARG A CA 1
ATOM 820 C C . ARG A 1 99 ? 1.028 3.976 -7.313 1.00 95.69 99 ARG A C 1
ATOM 822 O O . ARG A 1 99 ? 1.701 3.306 -8.093 1.00 95.69 99 ARG A O 1
ATOM 829 N N . ILE A 1 100 ? 1.516 4.487 -6.182 1.00 95.75 100 ILE A N 1
ATOM 830 C CA . ILE A 1 100 ? 2.904 4.298 -5.741 1.00 95.75 100 ILE A CA 1
ATOM 831 C C . ILE A 1 100 ? 3.184 2.814 -5.505 1.00 95.75 100 ILE A C 1
ATOM 833 O O . ILE A 1 100 ? 4.158 2.285 -6.039 1.00 95.75 100 ILE A O 1
ATOM 837 N N . VAL A 1 101 ? 2.317 2.125 -4.759 1.00 96.25 101 VAL A N 1
ATOM 838 C CA . VAL A 1 101 ? 2.485 0.693 -4.474 1.00 96.25 101 VAL A CA 1
ATOM 839 C C . VAL A 1 101 ? 2.471 -0.130 -5.764 1.00 96.25 101 VAL A C 1
ATOM 841 O O . VAL A 1 101 ? 3.356 -0.957 -5.961 1.00 96.25 101 VAL A O 1
ATOM 844 N N . ALA A 1 102 ? 1.526 0.116 -6.671 1.00 94.44 102 ALA A N 1
ATOM 845 C CA . ALA A 1 102 ? 1.432 -0.583 -7.950 1.00 94.44 102 ALA 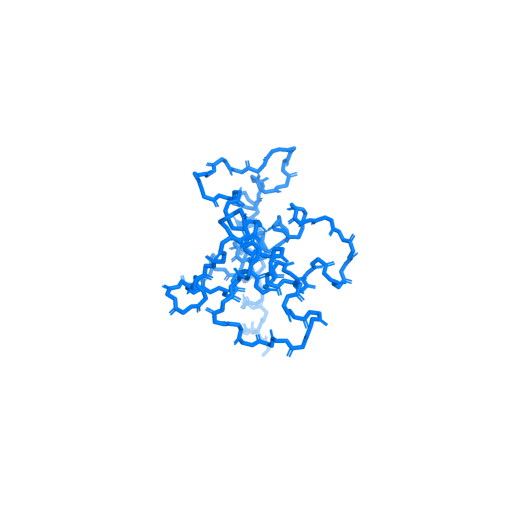A CA 1
ATOM 846 C C . ALA A 1 102 ? 2.664 -0.331 -8.834 1.00 94.44 102 ALA A C 1
ATOM 848 O O . ALA A 1 102 ? 3.210 -1.277 -9.405 1.00 94.44 102 ALA A O 1
ATOM 849 N N . ALA A 1 103 ? 3.149 0.913 -8.898 1.00 93.62 103 ALA A N 1
ATOM 850 C CA . ALA A 1 103 ? 4.367 1.269 -9.619 1.00 93.62 103 ALA A CA 1
ATOM 851 C C . ALA A 1 103 ? 5.594 0.542 -9.049 1.00 93.62 103 ALA A C 1
ATOM 853 O O . ALA A 1 103 ? 6.327 -0.107 -9.794 1.00 93.62 103 ALA A O 1
ATOM 854 N N . VAL A 1 104 ? 5.790 0.594 -7.729 1.00 92.81 104 VAL A N 1
ATOM 855 C CA . VAL A 1 104 ? 6.920 -0.052 -7.044 1.00 92.81 104 VAL A CA 1
ATOM 856 C C . VAL A 1 104 ? 6.872 -1.569 -7.211 1.00 92.81 104 VAL A C 1
ATOM 858 O O . VAL A 1 104 ? 7.881 -2.175 -7.565 1.00 92.81 104 VAL A O 1
ATOM 861 N N . VAL A 1 105 ? 5.706 -2.190 -7.020 1.00 91.75 105 VAL A N 1
ATOM 862 C CA . VAL A 1 105 ? 5.536 -3.638 -7.212 1.00 91.75 105 VAL A CA 1
ATOM 863 C C . VAL A 1 105 ? 5.828 -4.025 -8.658 1.00 91.75 105 VAL A C 1
ATOM 865 O O . VAL A 1 105 ? 6.568 -4.979 -8.883 1.00 91.75 105 VAL A O 1
ATOM 868 N N . THR A 1 106 ? 5.322 -3.270 -9.635 1.00 89.75 106 THR A N 1
ATOM 869 C CA . THR A 1 106 ? 5.608 -3.518 -11.056 1.00 89.75 106 THR A CA 1
ATOM 870 C C . THR A 1 106 ? 7.111 -3.451 -11.320 1.00 89.75 106 THR A C 1
ATOM 872 O O . THR A 1 106 ? 7.664 -4.380 -11.894 1.00 89.75 106 THR A O 1
ATOM 875 N N . LEU A 1 107 ? 7.794 -2.414 -10.822 1.00 88.50 107 LEU A N 1
ATOM 876 C CA . LEU A 1 107 ? 9.239 -2.247 -10.995 1.00 88.50 107 LEU A CA 1
ATOM 877 C C . LEU A 1 107 ? 10.070 -3.335 -10.318 1.00 88.50 107 LEU A C 1
ATOM 879 O O . LEU A 1 107 ? 11.155 -3.626 -10.803 1.00 88.50 107 LEU A O 1
ATOM 883 N N . ILE A 1 108 ? 9.627 -3.898 -9.194 1.00 86.94 108 ILE A N 1
ATOM 884 C CA . ILE A 1 108 ? 10.379 -4.939 -8.477 1.00 86.94 108 ILE A CA 1
ATOM 885 C C . ILE A 1 108 ? 10.128 -6.318 -9.097 1.00 86.94 108 ILE A C 1
ATOM 887 O O . ILE A 1 108 ? 11.050 -7.126 -9.189 1.00 86.94 108 ILE A O 1
ATOM 891 N N . THR A 1 109 ? 8.898 -6.588 -9.538 1.00 83.19 109 THR A N 1
ATOM 892 C CA . THR A 1 109 ? 8.485 -7.911 -10.042 1.00 83.19 109 THR A CA 1
ATOM 893 C C . THR A 1 109 ? 8.875 -8.168 -11.493 1.00 83.19 109 THR A C 1
ATOM 895 O O . THR A 1 109 ? 8.980 -9.325 -11.885 1.00 83.19 109 THR A O 1
ATOM 898 N N . THR A 1 110 ? 9.172 -7.132 -12.282 1.00 72.38 110 THR A N 1
ATOM 899 C CA . THR A 1 110 ? 9.608 -7.273 -13.685 1.00 72.38 110 THR A CA 1
ATOM 900 C C . THR A 1 110 ? 10.934 -8.021 -13.888 1.00 72.38 110 THR A C 1
ATOM 902 O O . THR A 1 110 ? 11.284 -8.305 -15.030 1.00 72.38 110 THR A O 1
ATOM 905 N N . TRP A 1 111 ? 11.672 -8.340 -12.818 1.00 67.56 111 TRP A N 1
ATOM 906 C CA . TRP A 1 111 ? 13.005 -8.969 -12.872 1.00 67.56 111 TRP A CA 1
ATOM 907 C C . TRP A 1 111 ? 13.056 -10.410 -12.353 1.00 67.56 111 TRP A C 1
ATOM 909 O O . TRP A 1 111 ? 14.160 -10.933 -12.191 1.00 67.56 111 TRP A O 1
ATOM 919 N N . GLY A 1 112 ? 11.894 -10.992 -12.029 1.00 55.81 112 GLY A N 1
ATOM 920 C CA . GLY A 1 112 ? 11.746 -12.347 -11.483 1.00 55.81 112 GLY A CA 1
ATOM 921 C C . GLY A 1 112 ? 11.860 -13.449 -12.524 1.00 55.81 112 GLY A C 1
ATOM 922 O O . GLY A 1 112 ? 11.346 -13.252 -13.647 1.00 55.81 112 GLY A O 1
#

Sequence (112 aa):
MFFRHRATRILGLLAILSLPAVFPFLRDQVPRTNDLASHMYRAFELEQLLRAGVIFPRWGPHLVHGYGYPVFNYFPFLSHYLIAITHIASGLDFLWSYRIVAAVVTLITTWG

Mean predicted aligned error: 4.97 Å

Secondary structure (DSSP, 8-state):
-HHHHHHHHHHHHHHHHTHHHHHHHHSSSPPP-SSHHHHHHHHHHHHHHHHTT-SS-S-BTTTTTTT-B-HHHHS--HHHHHHHHHHHHH---HHHHHHHHHHHHHHHHTT-